Protein AF-A0A2S8W9U9-F1 (afdb_monomer_lite)

pLDDT: mean 77.27, std 9.23, range [46.97, 88.62]

Foldseek 3Di:
DLPDQPPCQLVCLQVQLVVQLVVCCVVPVVCPPVNSVVRSVCRSCVSVVVSVVVCVVSVD

Radius of gyration: 14.3 Å; chains: 1; bounding box: 30×15×42 Å

Secondary structure (DSSP, 8-state):
---PPPTTGGGGHHHHHHHHHHHHHHH-GGGHHHHHHHHHHHHHHHHHHHHHHHHHHHT-

Structure (mmCIF, N/CA/C/O backbone):
data_AF-A0A2S8W9U9-F1
#
_entry.id   AF-A0A2S8W9U9-F1
#
loop_
_atom_site.group_PDB
_atom_site.id
_atom_site.type_symbol
_atom_site.label_atom_id
_atom_site.label_alt_id
_atom_site.label_comp_id
_atom_site.label_asym_id
_atom_site.label_entity_id
_atom_site.label_seq_id
_atom_site.pdbx_PDB_ins_code
_atom_site.Cartn_x
_atom_site.Cartn_y
_atom_site.Cartn_z
_atom_site.occupancy
_atom_site.B_iso_or_equiv
_atom_site.auth_seq_id
_atom_site.auth_comp_id
_atom_site.auth_asym_id
_atom_site.auth_atom_id
_atom_site.pdbx_PDB_model_num
ATOM 1 N N . MET A 1 1 ? -18.395 12.417 19.391 1.00 46.97 1 MET A N 1
ATOM 2 C CA . MET A 1 1 ? -18.755 11.181 18.657 1.00 46.97 1 MET A CA 1
ATOM 3 C C . MET A 1 1 ? -17.606 10.190 18.798 1.00 46.97 1 MET A C 1
ATOM 5 O O . MET A 1 1 ? -16.504 10.499 18.366 1.00 46.97 1 MET A O 1
ATOM 9 N N . LYS A 1 2 ? -17.812 9.050 19.470 1.00 52.56 2 LYS A N 1
ATOM 10 C CA . LYS A 1 2 ? -16.772 8.025 19.680 1.00 52.56 2 LYS A CA 1
ATOM 11 C C . LYS A 1 2 ? -16.623 7.225 18.376 1.00 52.56 2 LYS A C 1
ATOM 13 O O . LYS A 1 2 ? -17.190 6.146 18.236 1.00 52.56 2 LYS A O 1
ATOM 18 N N . MET A 1 3 ? -15.965 7.813 17.375 1.00 60.06 3 MET A N 1
ATOM 19 C CA . MET A 1 3 ? -15.691 7.149 16.098 1.00 60.06 3 MET A CA 1
ATOM 20 C C . MET A 1 3 ? -14.717 6.001 16.363 1.00 60.06 3 MET A C 1
ATOM 22 O O . MET A 1 3 ? -13.524 6.209 16.561 1.00 60.06 3 MET A O 1
ATOM 26 N N . ARG A 1 4 ? -15.251 4.780 16.456 1.00 61.91 4 ARG A N 1
ATOM 27 C CA . ARG A 1 4 ? -14.437 3.564 16.503 1.00 61.91 4 ARG A CA 1
ATOM 28 C C . ARG A 1 4 ? -13.687 3.469 15.171 1.00 61.91 4 ARG A C 1
ATOM 30 O O . ARG A 1 4 ? -14.346 3.593 14.137 1.00 61.91 4 ARG A O 1
ATOM 37 N N . PRO A 1 5 ? -12.360 3.258 15.165 1.00 61.50 5 PRO A N 1
ATOM 38 C CA . PRO A 1 5 ? -11.626 3.158 13.917 1.00 61.50 5 PRO A CA 1
ATOM 39 C C . PRO A 1 5 ? -12.203 1.978 13.102 1.00 61.50 5 PRO A C 1
ATOM 41 O O . PRO A 1 5 ? -12.325 0.869 13.636 1.00 61.50 5 PRO A O 1
ATOM 44 N N . PRO A 1 6 ? -12.630 2.211 11.849 1.00 68.00 6 PRO A N 1
ATOM 45 C CA . PRO A 1 6 ? -13.263 1.220 11.003 1.00 68.00 6 PRO A CA 1
ATOM 46 C C . PRO A 1 6 ? -12.288 0.069 10.767 1.00 68.00 6 PRO A C 1
ATOM 48 O O . PRO A 1 6 ? -11.207 0.233 10.209 1.00 68.00 6 PRO A O 1
ATOM 51 N N . HIS A 1 7 ? -12.688 -1.117 11.210 1.00 69.69 7 HIS A N 1
ATOM 52 C CA . HIS A 1 7 ? -11.937 -2.377 11.137 1.00 69.69 7 HIS A CA 1
ATOM 53 C C . HIS A 1 7 ? -11.661 -2.840 9.695 1.00 69.69 7 HIS A C 1
ATOM 55 O O . HIS A 1 7 ? -10.815 -3.698 9.471 1.00 69.69 7 HIS A O 1
ATOM 61 N N . TRP A 1 8 ? -12.350 -2.243 8.725 1.00 69.81 8 TRP A N 1
ATOM 62 C CA . TRP A 1 8 ? -12.234 -2.466 7.288 1.00 69.81 8 TRP A CA 1
ATOM 63 C C . TRP A 1 8 ? -11.190 -1.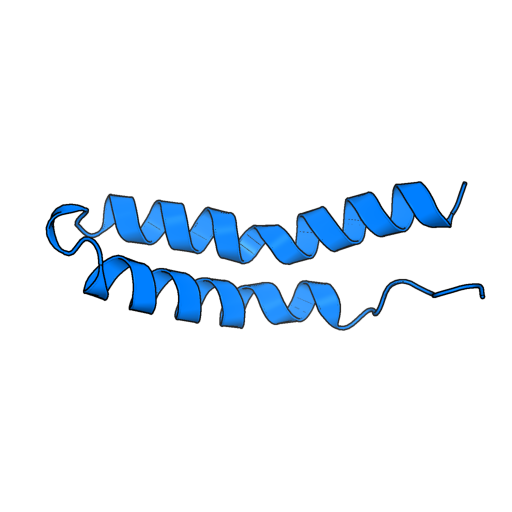553 6.624 1.00 69.81 8 TRP A C 1
ATOM 65 O O . TRP A 1 8 ? -10.745 -1.845 5.519 1.00 69.81 8 TRP A O 1
ATOM 75 N N . LEU A 1 9 ? -10.723 -0.501 7.309 1.00 70.75 9 LEU A N 1
ATOM 76 C CA . LEU A 1 9 ? -9.700 0.416 6.793 1.00 70.75 9 LEU A CA 1
ATOM 77 C C . LEU A 1 9 ? -8.378 -0.281 6.405 1.00 70.75 9 LEU A C 1
ATOM 79 O O . LEU A 1 9 ? -7.862 0.015 5.330 1.00 70.75 9 LEU A O 1
ATOM 83 N N . PRO A 1 10 ? -7.829 -1.229 7.197 1.00 72.06 10 PRO A N 1
ATOM 84 C CA . PRO A 1 10 ? -6.583 -1.912 6.844 1.00 72.06 10 PRO A CA 1
ATOM 85 C C . PRO A 1 10 ? -6.727 -2.839 5.628 1.00 72.06 10 PRO A C 1
ATOM 87 O O . PRO A 1 10 ? -5.754 -3.065 4.915 1.00 72.06 10 PRO A O 1
ATOM 90 N N . TYR A 1 11 ? -7.935 -3.349 5.364 1.00 77.00 11 TYR A N 1
ATOM 91 C CA . TYR A 1 11 ? -8.209 -4.243 4.234 1.00 77.00 11 TYR A CA 1
ATOM 92 C C . TYR A 1 11 ? -8.175 -3.532 2.877 1.00 77.00 11 TYR A C 1
ATOM 94 O O . TYR A 1 11 ? -8.114 -4.193 1.846 1.00 77.00 11 TYR A O 1
ATOM 102 N N . LEU A 1 12 ? -8.165 -2.196 2.858 1.00 78.31 12 LEU A N 1
ATOM 103 C CA . LEU A 1 12 ? -8.031 -1.423 1.625 1.00 78.31 12 LEU A CA 1
ATOM 104 C C . LEU A 1 12 ? -6.581 -1.348 1.120 1.00 78.31 12 LEU A C 1
ATOM 106 O O . LEU A 1 12 ? -6.370 -0.922 -0.011 1.00 78.31 12 LEU A O 1
ATOM 110 N N . GLY A 1 13 ? -5.591 -1.785 1.909 1.00 78.38 13 GLY A N 1
ATOM 111 C CA . GLY A 1 13 ? -4.169 -1.778 1.534 1.00 78.38 13 GLY A CA 1
ATOM 112 C C . GLY A 1 13 ? -3.882 -2.390 0.162 1.00 78.38 13 GLY A C 1
ATOM 113 O O . GLY A 1 13 ? -3.328 -1.695 -0.685 1.00 78.38 13 GLY A O 1
ATOM 114 N N . PRO A 1 14 ? -4.313 -3.631 -0.120 1.00 81.06 14 PRO A N 1
ATOM 115 C CA . PRO A 1 14 ? -4.111 -4.251 -1.429 1.00 81.06 14 PRO A CA 1
ATOM 116 C C . PRO A 1 14 ? -4.745 -3.469 -2.590 1.00 81.06 14 PRO A C 1
ATOM 118 O O . PRO A 1 14 ? -4.129 -3.323 -3.642 1.00 81.06 14 PRO A O 1
ATOM 121 N N . ALA A 1 15 ? -5.947 -2.915 -2.398 1.00 83.50 15 ALA A N 1
ATOM 122 C CA . ALA A 1 15 ? -6.625 -2.123 -3.425 1.00 83.50 15 ALA A CA 1
ATOM 123 C C . ALA A 1 15 ? -5.909 -0.785 -3.685 1.00 83.50 15 ALA A C 1
ATOM 125 O O . ALA A 1 15 ? -5.701 -0.410 -4.837 1.00 83.50 15 ALA A O 1
ATOM 126 N N . PHE A 1 16 ? -5.471 -0.094 -2.627 1.00 82.94 16 PHE A N 1
ATOM 127 C CA . PHE A 1 16 ? -4.662 1.121 -2.743 1.00 82.94 16 PHE A CA 1
ATOM 128 C C . PHE A 1 16 ? -3.298 0.847 -3.373 1.00 82.94 16 PHE A C 1
ATOM 130 O O . PHE A 1 16 ? -2.854 1.642 -4.194 1.00 82.94 16 PHE A O 1
ATOM 137 N N . ALA A 1 17 ? -2.659 -0.279 -3.046 1.00 81.62 17 ALA A N 1
ATOM 138 C CA . ALA A 1 17 ? -1.405 -0.693 -3.667 1.00 81.62 17 ALA A CA 1
ATOM 139 C C . ALA A 1 17 ? -1.578 -0.912 -5.175 1.00 81.62 17 ALA A C 1
ATOM 141 O O . ALA A 1 17 ? -0.782 -0.402 -5.958 1.00 81.62 17 ALA A O 1
ATOM 142 N N . GLY A 1 18 ? -2.644 -1.607 -5.588 1.00 81.25 18 GLY A N 1
ATOM 143 C CA . GLY A 1 18 ? -2.961 -1.825 -7.000 1.00 81.25 18 GLY A CA 1
ATOM 144 C C . GLY A 1 18 ? -3.256 -0.526 -7.755 1.00 81.25 18 GLY A C 1
ATOM 145 O O . GLY A 1 18 ? -2.718 -0.311 -8.840 1.00 81.25 18 GLY A O 1
ATOM 146 N N . LEU A 1 19 ? -4.054 0.373 -7.167 1.00 86.38 19 LEU A N 1
ATOM 147 C CA . LEU A 1 19 ? -4.343 1.686 -7.757 1.00 86.38 19 LEU A CA 1
ATOM 148 C C . LEU A 1 19 ? -3.088 2.558 -7.861 1.00 86.38 19 LEU A C 1
ATOM 150 O O . LEU A 1 19 ? -2.857 3.176 -8.897 1.00 86.38 19 LEU A O 1
ATOM 154 N N . ALA A 1 20 ? -2.265 2.591 -6.813 1.00 82.44 20 ALA A N 1
ATOM 155 C CA . ALA A 1 20 ? -1.025 3.354 -6.801 1.00 82.44 20 ALA A CA 1
ATOM 156 C C . ALA A 1 20 ? -0.013 2.805 -7.812 1.00 82.44 20 ALA A C 1
ATOM 158 O O . ALA A 1 20 ? 0.620 3.590 -8.507 1.00 82.44 20 ALA A O 1
ATOM 159 N N . ALA A 1 21 ? 0.096 1.480 -7.950 1.00 78.94 21 ALA A N 1
ATOM 160 C CA . ALA A 1 21 ? 0.954 0.850 -8.948 1.00 78.94 21 ALA A CA 1
ATOM 161 C C . ALA A 1 21 ? 0.509 1.186 -10.380 1.00 78.94 21 ALA A C 1
ATOM 163 O O . ALA A 1 21 ? 1.327 1.602 -11.195 1.00 78.94 21 ALA A O 1
ATOM 164 N N . GLY A 1 22 ? -0.791 1.068 -10.674 1.00 82.50 22 GLY A N 1
ATOM 165 C CA . GLY A 1 22 ? -1.335 1.378 -12.000 1.00 82.50 22 GLY A CA 1
ATOM 166 C C . GLY A 1 22 ? -1.241 2.863 -12.368 1.00 82.50 22 GLY A C 1
ATOM 167 O O . GLY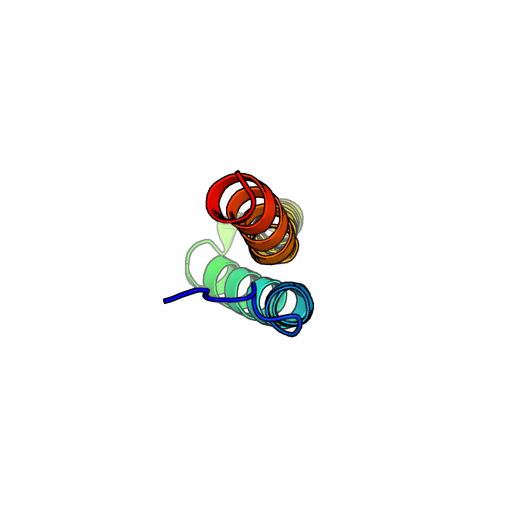 A 1 22 ? -1.010 3.203 -13.526 1.00 82.50 22 GLY A O 1
ATOM 168 N N . LEU A 1 23 ? -1.387 3.764 -11.391 1.00 83.25 23 LEU A N 1
ATOM 169 C CA . LEU A 1 23 ? -1.179 5.201 -11.598 1.00 83.25 23 LEU A CA 1
ATOM 170 C C . LEU A 1 23 ? 0.304 5.549 -11.759 1.00 83.25 23 LEU A C 1
ATOM 172 O O . LEU A 1 23 ? 0.635 6.369 -12.614 1.00 83.25 23 LEU A O 1
ATOM 176 N N . ALA A 1 24 ? 1.182 4.914 -10.980 1.00 79.00 24 ALA A N 1
ATOM 177 C CA . ALA A 1 24 ? 2.624 5.116 -11.062 1.00 79.00 24 ALA A CA 1
ATOM 178 C C . ALA A 1 24 ? 3.183 4.691 -12.422 1.00 79.00 24 ALA A C 1
ATOM 180 O O . ALA A 1 24 ? 3.952 5.442 -13.007 1.00 79.00 24 ALA A O 1
ATOM 181 N N . ASP A 1 25 ? 2.742 3.554 -12.962 1.00 76.75 25 ASP A N 1
ATOM 182 C CA . ASP A 1 25 ? 3.140 3.094 -14.298 1.00 76.75 25 ASP A CA 1
ATOM 183 C C . ASP A 1 25 ? 2.720 4.089 -15.395 1.00 76.75 25 ASP A C 1
ATOM 185 O O . ASP A 1 25 ? 3.481 4.413 -16.304 1.00 76.75 25 ASP A O 1
ATOM 189 N N . ARG A 1 26 ? 1.522 4.671 -15.258 1.00 77.44 26 ARG A N 1
ATOM 190 C CA . ARG A 1 26 ? 0.989 5.639 -16.225 1.00 77.44 26 ARG A CA 1
ATOM 191 C C . ARG A 1 26 ? 1.668 7.011 -16.160 1.00 77.44 26 ARG A C 1
ATOM 193 O O . ARG A 1 26 ? 1.737 7.698 -17.176 1.00 77.44 26 ARG A O 1
ATOM 200 N N . GLN A 1 27 ? 2.094 7.447 -14.977 1.00 80.00 27 GLN A N 1
ATOM 201 C CA . GLN A 1 27 ? 2.673 8.779 -14.749 1.00 80.00 27 GLN A CA 1
ATOM 202 C C . GLN A 1 27 ? 4.201 8.779 -14.796 1.00 80.00 27 GLN A C 1
ATOM 204 O O . GLN A 1 27 ? 4.800 9.806 -15.107 1.00 80.00 27 GLN A O 1
ATOM 209 N N . TRP A 1 28 ? 4.827 7.643 -14.494 1.00 74.06 28 TRP A N 1
ATOM 210 C CA . TRP A 1 28 ? 6.273 7.492 -14.429 1.00 74.06 28 TRP A CA 1
ATOM 211 C C . TRP A 1 28 ? 6.729 6.154 -15.034 1.00 74.06 28 TRP A C 1
ATOM 213 O O . TRP A 1 28 ? 7.308 5.317 -14.337 1.00 74.06 28 TRP A O 1
ATOM 223 N N . PRO A 1 29 ? 6.534 5.957 -16.350 1.00 70.25 29 PRO A N 1
ATOM 224 C CA . PRO A 1 29 ? 6.956 4.732 -17.032 1.00 70.25 29 PRO A CA 1
ATOM 225 C C . PRO A 1 29 ? 8.477 4.503 -16.955 1.00 70.25 29 PRO A C 1
ATOM 227 O O . PRO A 1 29 ? 8.940 3.365 -16.971 1.00 70.25 29 PRO A O 1
ATOM 230 N N . GLU A 1 30 ? 9.271 5.569 -16.789 1.00 75.88 30 GLU A N 1
ATOM 231 C CA . GLU A 1 30 ? 10.727 5.478 -16.591 1.00 75.88 30 GLU A CA 1
ATOM 232 C C . GLU A 1 30 ? 11.144 4.979 -15.195 1.00 75.88 30 GLU A C 1
ATOM 234 O O . GLU A 1 30 ? 12.305 4.635 -14.984 1.00 75.88 30 GLU A O 1
ATOM 239 N N . GLY A 1 31 ? 10.218 4.910 -14.231 1.00 70.88 31 GLY A N 1
ATOM 240 C CA . GLY A 1 31 ? 10.497 4.439 -12.870 1.00 70.88 31 GLY A CA 1
ATOM 241 C C . GLY A 1 31 ? 10.812 2.941 -12.791 1.00 70.88 31 GLY A C 1
ATOM 242 O O . GLY A 1 31 ? 11.387 2.478 -11.800 1.00 70.88 31 GLY A O 1
ATOM 243 N N . GLY A 1 32 ? 10.460 2.181 -13.834 1.00 80.75 32 GLY A N 1
ATOM 244 C CA . GLY A 1 32 ? 10.696 0.745 -13.930 1.00 80.75 32 GLY A CA 1
ATOM 245 C C . GLY A 1 32 ? 10.039 -0.069 -12.808 1.00 80.75 32 GLY A C 1
ATOM 246 O O . GLY A 1 32 ? 9.319 0.440 -11.947 1.00 80.75 32 GLY A O 1
ATOM 247 N N . PHE A 1 33 ? 10.314 -1.376 -12.796 1.00 80.50 33 PHE A N 1
ATOM 248 C CA . PHE A 1 33 ? 9.707 -2.308 -11.839 1.00 80.50 33 PHE A CA 1
ATOM 249 C C . PHE A 1 33 ? 9.942 -1.904 -10.374 1.00 80.50 33 PHE A C 1
ATOM 251 O O . PHE A 1 33 ? 9.018 -1.923 -9.564 1.00 80.50 33 PHE A O 1
ATOM 258 N N . TRP A 1 34 ? 11.166 -1.499 -10.030 1.00 87.12 34 TRP A N 1
ATOM 259 C CA . TRP A 1 34 ? 11.536 -1.188 -8.648 1.00 87.12 34 TRP A CA 1
ATOM 260 C C . TRP A 1 34 ? 10.890 0.096 -8.117 1.00 87.12 34 TRP A C 1
ATOM 262 O O . TRP A 1 34 ? 10.511 0.134 -6.946 1.00 87.12 34 TRP A O 1
ATOM 272 N N . GLY A 1 35 ? 10.716 1.121 -8.960 1.00 85.81 35 GLY A N 1
ATOM 273 C CA . GLY A 1 35 ? 10.019 2.351 -8.577 1.00 85.81 35 GLY A CA 1
ATOM 274 C C . GLY A 1 35 ? 8.538 2.096 -8.300 1.00 85.81 35 GLY A C 1
ATOM 275 O O . GLY A 1 35 ? 8.022 2.482 -7.249 1.00 85.81 35 GLY A O 1
ATOM 276 N N . ILE A 1 36 ? 7.876 1.355 -9.192 1.00 83.31 36 ILE A N 1
ATOM 277 C CA . ILE A 1 36 ? 6.465 0.975 -9.044 1.00 83.31 36 ILE A CA 1
ATOM 278 C C . ILE A 1 36 ? 6.276 0.071 -7.817 1.00 83.31 36 ILE A C 1
ATOM 280 O O . ILE A 1 36 ? 5.333 0.272 -7.051 1.00 83.31 36 ILE A O 1
ATOM 284 N N . LEU A 1 37 ? 7.197 -0.8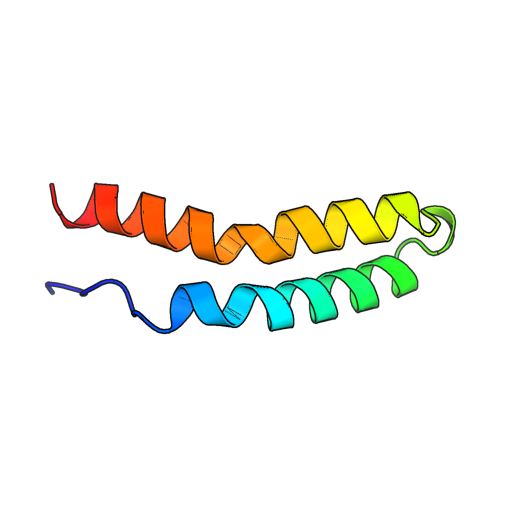70 -7.574 1.00 85.69 37 LEU A N 1
ATOM 285 C CA . LEU A 1 37 ? 7.172 -1.746 -6.401 1.00 85.69 37 LEU A CA 1
ATOM 286 C C . LEU A 1 37 ? 7.260 -0.951 -5.092 1.00 85.69 37 LEU A C 1
ATOM 288 O O . LEU A 1 37 ? 6.489 -1.207 -4.169 1.00 85.69 37 LEU A O 1
ATOM 292 N N . LEU A 1 38 ? 8.164 0.029 -5.008 1.00 88.62 38 LEU A N 1
ATOM 293 C CA . LEU A 1 38 ? 8.304 0.891 -3.831 1.00 88.62 38 LEU A CA 1
ATOM 294 C C . LEU A 1 38 ? 7.051 1.735 -3.584 1.00 88.62 38 LEU A C 1
ATOM 296 O O . LEU A 1 38 ? 6.587 1.819 -2.446 1.00 88.62 38 LEU A O 1
ATOM 300 N N . ILE A 1 39 ? 6.471 2.319 -4.634 1.00 86.19 39 ILE A N 1
ATOM 301 C CA . ILE A 1 39 ? 5.232 3.099 -4.530 1.00 86.19 39 ILE A CA 1
ATOM 302 C C . ILE A 1 39 ? 4.084 2.200 -4.058 1.00 86.19 39 ILE A C 1
ATOM 304 O O . ILE A 1 39 ? 3.412 2.521 -3.077 1.00 86.19 39 ILE A O 1
ATOM 308 N N . ALA A 1 40 ? 3.896 1.040 -4.687 1.00 84.62 40 ALA A N 1
ATOM 309 C CA . ALA A 1 40 ? 2.871 0.075 -4.302 1.00 84.62 40 ALA A CA 1
ATOM 310 C C . ALA A 1 40 ? 3.025 -0.376 -2.842 1.00 84.62 40 ALA A C 1
ATOM 312 O O . ALA A 1 40 ? 2.035 -0.481 -2.119 1.00 84.62 40 ALA A O 1
ATOM 313 N N . LEU A 1 41 ? 4.264 -0.584 -2.386 1.00 87.75 41 LEU A N 1
ATOM 314 C CA . LEU A 1 41 ? 4.571 -0.933 -1.004 1.00 87.75 41 LEU A CA 1
ATOM 315 C C . LEU A 1 41 ? 4.141 0.190 -0.049 1.00 87.75 41 LEU A C 1
ATOM 317 O O . LEU A 1 41 ? 3.372 -0.050 0.880 1.00 87.75 41 LEU A O 1
ATOM 321 N N . ILE A 1 42 ? 4.572 1.429 -0.295 1.00 87.81 42 ILE A N 1
ATOM 322 C CA . ILE A 1 42 ? 4.250 2.580 0.563 1.00 87.81 42 ILE A CA 1
ATOM 323 C C . ILE A 1 42 ? 2.732 2.782 0.654 1.00 87.81 42 ILE A C 1
ATOM 325 O O . ILE A 1 42 ? 2.182 2.893 1.754 1.00 87.81 42 ILE A O 1
ATOM 329 N N . PHE A 1 43 ? 2.037 2.772 -0.484 1.00 85.75 43 PHE A N 1
ATOM 330 C CA . PHE A 1 43 ? 0.586 2.954 -0.530 1.00 85.75 43 PHE A CA 1
ATOM 331 C C . PHE A 1 43 ? -0.187 1.754 0.029 1.00 85.75 43 PHE A C 1
ATOM 333 O O . PHE A 1 43 ? -1.232 1.945 0.651 1.00 85.75 43 PHE A O 1
ATOM 340 N N . GLY A 1 44 ? 0.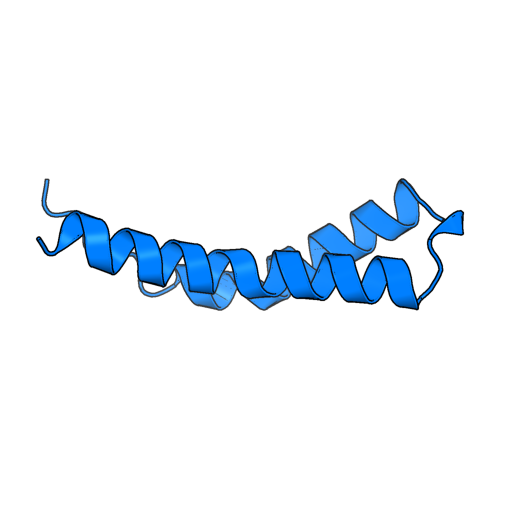338 0.534 -0.100 1.00 82.50 44 GLY A N 1
ATOM 341 C CA . GLY A 1 44 ? -0.248 -0.663 0.500 1.00 82.50 44 GLY A CA 1
ATOM 342 C C . GLY A 1 44 ? -0.200 -0.658 2.027 1.00 82.50 44 GLY A C 1
ATOM 343 O O . GLY A 1 44 ? -1.142 -1.106 2.683 1.00 82.50 44 GLY A O 1
ATOM 344 N N . PHE A 1 45 ? 0.860 -0.091 2.609 1.00 86.25 45 PHE A N 1
ATOM 345 C CA . PHE A 1 45 ? 1.007 0.036 4.060 1.00 86.25 45 PHE A CA 1
ATOM 346 C C . PHE A 1 45 ? 0.355 1.296 4.646 1.00 86.25 45 PHE A C 1
ATOM 348 O O . PHE A 1 45 ? 0.052 1.317 5.844 1.00 86.25 45 PHE A O 1
ATOM 355 N N . ALA A 1 46 ? 0.078 2.322 3.837 1.00 84.56 46 ALA A N 1
ATOM 356 C CA . ALA A 1 46 ? -0.566 3.562 4.273 1.00 84.56 46 ALA A CA 1
ATOM 357 C C . ALA A 1 46 ? -1.850 3.347 5.113 1.00 84.56 46 ALA A C 1
ATOM 359 O O . ALA A 1 46 ? -1.917 3.888 6.221 1.00 84.56 46 ALA A O 1
ATOM 360 N N . PRO A 1 47 ? -2.840 2.525 4.707 1.00 77.88 47 PRO A N 1
ATOM 361 C CA . PRO A 1 47 ? -4.052 2.318 5.507 1.00 77.88 47 PRO A CA 1
ATOM 362 C C . PRO A 1 47 ? -3.800 1.629 6.858 1.00 77.88 47 PRO A C 1
ATOM 364 O O . PRO A 1 47 ? -4.488 1.922 7.838 1.00 77.88 47 PRO A O 1
ATOM 367 N N . ILE A 1 48 ? -2.784 0.767 6.954 1.00 82.56 48 ILE A N 1
ATOM 368 C CA . ILE A 1 48 ? -2.379 0.129 8.218 1.00 82.56 48 ILE A CA 1
ATOM 369 C C . ILE A 1 48 ? -1.782 1.171 9.171 1.00 82.56 48 ILE A C 1
ATOM 371 O O . ILE A 1 48 ? -2.105 1.193 10.365 1.00 82.56 48 ILE A O 1
ATOM 375 N N . VAL A 1 49 ? -0.920 2.049 8.652 1.00 83.00 49 VAL A N 1
ATOM 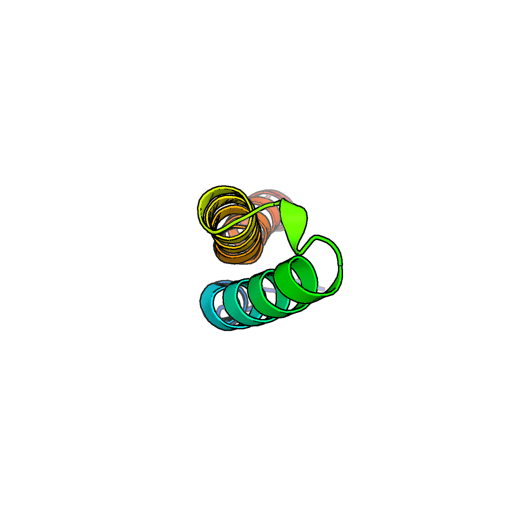376 C CA . VAL A 1 49 ? -0.306 3.134 9.428 1.00 83.00 49 VAL A CA 1
ATOM 377 C C . VAL A 1 49 ? -1.373 4.123 9.893 1.00 83.00 49 VAL A C 1
ATOM 379 O O . VAL A 1 49 ? -1.423 4.436 11.083 1.00 83.00 49 VAL A O 1
ATOM 382 N N . ILE A 1 50 ? -2.277 4.536 9.000 1.00 82.75 50 ILE A N 1
ATOM 383 C CA . ILE A 1 50 ? -3.404 5.422 9.319 1.00 82.75 50 ILE A CA 1
ATOM 384 C C . ILE A 1 50 ? -4.270 4.803 10.420 1.00 82.75 50 ILE A C 1
ATOM 386 O O . ILE A 1 50 ? -4.544 5.467 11.417 1.00 82.75 50 ILE A O 1
ATOM 390 N N . TYR A 1 51 ? -4.628 3.519 10.318 1.00 79.88 51 TYR A N 1
ATOM 391 C CA . TYR A 1 51 ? -5.394 2.827 11.358 1.00 79.88 51 TYR A CA 1
ATOM 392 C C . TYR A 1 51 ? -4.677 2.834 12.720 1.00 79.88 51 TYR A C 1
ATOM 394 O O . TYR A 1 51 ? -5.293 3.125 13.748 1.00 79.88 51 TYR A O 1
ATOM 402 N N . ARG A 1 52 ? -3.363 2.561 12.752 1.00 82.00 52 ARG A N 1
ATOM 403 C CA . ARG A 1 52 ? -2.567 2.584 13.996 1.00 82.00 52 ARG A CA 1
ATOM 404 C C . ARG A 1 52 ? -2.483 3.980 14.610 1.00 82.00 52 ARG A C 1
ATOM 406 O O . ARG A 1 52 ? -2.627 4.104 15.827 1.00 82.00 52 ARG A O 1
ATOM 413 N N . VAL A 1 53 ? -2.241 5.006 13.796 1.00 82.94 53 VAL A N 1
ATOM 414 C CA . VAL A 1 53 ? -2.174 6.407 14.240 1.00 82.94 53 VAL A CA 1
ATOM 415 C C . VAL A 1 53 ? -3.533 6.850 14.771 1.00 82.94 53 VAL A C 1
ATOM 417 O O . VAL A 1 53 ? -3.616 7.395 15.871 1.00 82.94 53 VAL A O 1
ATOM 420 N N . TRP A 1 54 ? -4.608 6.525 14.056 1.00 76.88 54 TRP A N 1
ATOM 421 C CA . TRP A 1 54 ? -5.961 6.912 14.432 1.00 76.88 54 TRP A CA 1
ATOM 422 C C . TRP A 1 54 ? -6.416 6.234 15.726 1.00 76.88 54 TRP A C 1
ATOM 424 O O . TRP A 1 54 ? -6.933 6.897 16.625 1.00 76.88 54 TRP A O 1
ATOM 434 N N . LYS A 1 55 ? -6.103 4.941 15.897 1.00 75.81 55 LYS A N 1
ATOM 435 C CA . LYS A 1 55 ? -6.310 4.220 17.161 1.00 75.81 55 LYS A CA 1
ATOM 436 C C . LYS A 1 55 ? -5.551 4.873 18.319 1.00 75.81 55 LYS A C 1
ATOM 438 O O . LYS A 1 55 ? -6.083 4.934 19.418 1.00 75.81 55 LYS A O 1
ATOM 443 N N . ARG A 1 56 ? -4.329 5.368 18.096 1.00 80.06 56 ARG A N 1
ATOM 444 C CA . ARG A 1 56 ? -3.518 6.020 19.139 1.00 80.06 56 ARG A CA 1
ATOM 445 C C . ARG A 1 56 ? -4.045 7.412 19.516 1.00 80.06 56 ARG A C 1
ATOM 447 O O . ARG A 1 56 ? -3.942 7.780 20.679 1.00 80.06 56 ARG A O 1
ATOM 454 N N . LEU A 1 57 ? -4.597 8.161 18.560 1.00 78.62 57 LEU A N 1
ATOM 455 C CA . LEU A 1 57 ? -5.142 9.510 18.766 1.00 78.62 57 LEU A CA 1
ATOM 456 C C . LEU A 1 57 ? -6.553 9.517 19.369 1.00 78.62 57 LEU A C 1
ATOM 458 O O . LEU A 1 57 ? -6.833 10.359 20.208 1.00 78.62 57 LEU A O 1
ATOM 462 N N . HIS A 1 58 ? -7.430 8.585 18.979 1.00 67.88 58 HIS A N 1
ATOM 463 C CA . HIS A 1 58 ? -8.831 8.561 19.435 1.00 67.88 58 HIS A CA 1
ATOM 464 C C . HIS A 1 58 ? -9.101 7.689 20.674 1.00 67.88 58 HIS A C 1
ATOM 466 O O . HIS A 1 58 ? -10.222 7.692 21.180 1.00 67.88 58 HIS A O 1
ATOM 472 N N . HIS A 1 59 ? -8.114 6.923 21.151 1.00 60.09 59 HIS A N 1
ATOM 473 C CA . HIS A 1 59 ? -8.194 6.184 22.422 1.00 60.09 59 HIS A CA 1
ATOM 474 C C . HIS A 1 59 ? -7.337 6.788 23.548 1.00 60.09 59 HIS A C 1
ATOM 476 O O . HIS A 1 59 ? -7.169 6.128 24.574 1.00 60.09 59 HIS A O 1
ATOM 482 N N . ARG A 1 60 ? -6.804 8.006 23.379 1.00 53.75 60 ARG A N 1
ATOM 483 C CA . ARG A 1 60 ? -6.352 8.814 24.520 1.00 53.75 60 ARG A CA 1
ATOM 484 C C . ARG A 1 60 ? -7.508 9.617 25.096 1.00 53.75 60 ARG A C 1
ATOM 486 O O . ARG A 1 60 ? -8.372 10.039 24.298 1.00 53.75 60 ARG A O 1
#

S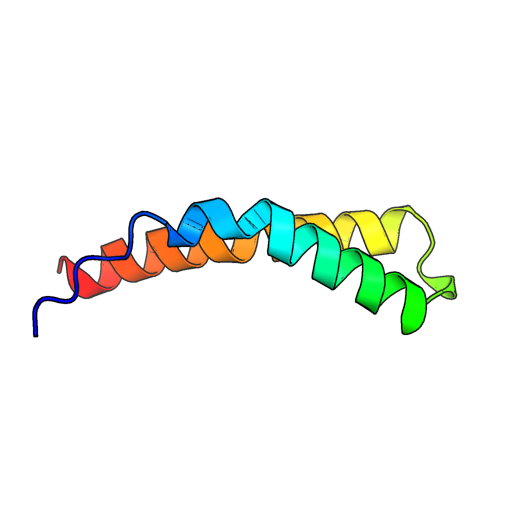equence (60 aa):
MKMRPPHWLPYLGPAFAGLAAGLADRQWPEGGFWGILLIALIFGFAPIVIYRVWKRLHHR